Protein AF-A0A1J5DUA6-F1 (afdb_monomer_lite)

Radius of gyration: 14.56 Å; chains: 1; bounding box: 31×37×44 Å

Sequence (82 aa):
MGVLLTTEGIMEKRISELRQQIERWRRTRKRQAAMPAELWEEAAQLAAQSCVSLVSRRLRLGHDSLMVRVLAASSRNVTTRS

Foldseek 3Di:
DDDPPPPVVVLVVLLVVLLVVVVVCVVPDDPPDDDDPVSLLSLLVSCLVDPLVVSCVSSVHDSVSSVVSNVVVVVVVPPPDD

Secondary structure (DSSP, 8-state):
------HHHHHHHHHHHHHHHHHHHHHHS-TTPPPPHHHHHHHHHHHHHS-HHHHHHHHT--HHHHHHHHHHHHHHTTS---

Structure (mmCIF, N/CA/C/O backbone):
data_AF-A0A1J5DUA6-F1
#
_entry.id   AF-A0A1J5DUA6-F1
#
loop_
_atom_site.group_PDB
_atom_site.id
_atom_site.type_symbol
_atom_site.label_atom_id
_atom_site.label_alt_id
_atom_site.label_comp_id
_atom_site.label_asym_id
_atom_site.label_entity_id
_atom_site.label_seq_id
_atom_site.pdbx_PDB_ins_code
_atom_site.Cartn_x
_atom_site.Cartn_y
_atom_site.Cartn_z
_atom_site.occupancy
_atom_site.B_iso_or_equiv
_atom_site.auth_seq_id
_atom_site.auth_comp_id
_atom_site.auth_asym_id
_atom_site.auth_atom_id
_atom_site.pdbx_PDB_model_num
ATOM 1 N N . MET A 1 1 ? 20.054 26.316 -17.207 1.00 47.41 1 MET A N 1
ATOM 2 C CA . MET A 1 1 ? 18.586 26.237 -17.045 1.00 47.41 1 MET A CA 1
ATOM 3 C C . MET A 1 1 ? 18.102 25.021 -17.817 1.00 47.41 1 MET A C 1
ATOM 5 O O . MET A 1 1 ? 18.126 25.052 -19.035 1.00 47.41 1 MET A O 1
ATOM 9 N N . GLY A 1 2 ? 17.775 23.929 -17.128 1.00 51.97 2 GLY A N 1
ATOM 10 C CA . GLY A 1 2 ? 17.367 22.670 -17.756 1.00 51.97 2 GLY A CA 1
ATOM 11 C C . GLY A 1 2 ? 16.845 21.723 -16.688 1.00 51.97 2 GLY A C 1
ATOM 12 O O . GLY A 1 2 ? 17.589 20.899 -16.169 1.00 51.97 2 GLY A O 1
ATOM 13 N N . VAL A 1 3 ? 15.593 21.927 -16.281 1.00 54.09 3 VAL A N 1
ATOM 14 C CA . VAL A 1 3 ? 14.912 21.075 -15.305 1.00 54.09 3 VAL A CA 1
ATOM 15 C C . VAL A 1 3 ? 14.566 19.767 -16.012 1.00 54.09 3 VAL A C 1
ATOM 17 O O . VAL A 1 3 ? 13.563 19.676 -16.713 1.00 54.09 3 VAL A O 1
ATOM 20 N N . LEU A 1 4 ? 15.415 18.753 -15.846 1.00 51.56 4 LEU A N 1
ATOM 21 C CA . LEU A 1 4 ? 15.002 17.368 -16.031 1.00 51.56 4 LEU A CA 1
ATOM 22 C C . LEU A 1 4 ? 13.955 17.092 -14.951 1.00 51.56 4 LEU A C 1
ATOM 24 O O . LEU A 1 4 ? 14.282 16.948 -13.775 1.00 51.56 4 LEU A O 1
ATOM 28 N N . LEU A 1 5 ? 12.687 17.096 -15.346 1.00 55.38 5 LEU A N 1
ATOM 29 C CA . LEU A 1 5 ? 11.581 16.608 -14.534 1.00 55.38 5 LEU A CA 1
ATOM 30 C C . LEU A 1 5 ? 11.831 15.116 -14.292 1.00 55.38 5 LEU A C 1
ATOM 32 O O . LEU A 1 5 ? 11.450 14.273 -15.101 1.00 55.38 5 LEU A O 1
ATOM 36 N N . THR A 1 6 ? 12.547 14.782 -13.220 1.00 61.56 6 THR A N 1
ATOM 37 C CA . THR A 1 6 ? 12.801 13.396 -12.849 1.00 61.56 6 THR A CA 1
ATOM 38 C C . THR A 1 6 ? 11.471 12.790 -12.420 1.00 61.56 6 THR A C 1
ATOM 40 O O . THR A 1 6 ? 10.913 13.106 -11.368 1.00 61.56 6 THR A O 1
ATOM 43 N N . THR A 1 7 ? 10.941 11.900 -13.252 1.00 66.31 7 THR A N 1
ATOM 44 C CA . THR A 1 7 ? 9.863 10.973 -12.883 1.00 66.31 7 THR A CA 1
ATOM 45 C C . THR A 1 7 ? 10.156 10.311 -11.537 1.00 66.31 7 THR A C 1
ATOM 47 O O . THR A 1 7 ? 9.251 10.133 -10.727 1.00 66.31 7 THR A O 1
ATOM 50 N N . GLU A 1 8 ? 11.434 10.074 -11.245 1.00 67.81 8 GLU A N 1
ATOM 51 C CA . GLU A 1 8 ? 11.943 9.628 -9.951 1.00 67.81 8 GLU A CA 1
ATOM 52 C C . GLU A 1 8 ? 11.519 10.532 -8.778 1.00 67.81 8 GLU A C 1
ATOM 54 O O . GLU A 1 8 ? 10.939 10.038 -7.813 1.00 67.81 8 GLU A O 1
ATOM 59 N N . GLY A 1 9 ? 11.692 11.856 -8.874 1.00 76.06 9 GLY A N 1
ATOM 60 C CA . GLY A 1 9 ? 11.326 12.788 -7.800 1.00 76.06 9 GLY A CA 1
ATOM 61 C C . GLY A 1 9 ? 9.813 12.888 -7.573 1.00 76.06 9 GLY A C 1
ATOM 62 O O . GLY A 1 9 ? 9.348 12.988 -6.436 1.00 76.06 9 GLY A O 1
ATOM 63 N N . ILE A 1 10 ? 9.023 12.800 -8.647 1.00 81.25 10 ILE A N 1
ATOM 64 C CA . ILE A 1 10 ? 7.554 12.776 -8.562 1.00 81.25 10 ILE A CA 1
ATOM 65 C C . ILE A 1 10 ? 7.080 11.480 -7.888 1.00 81.25 10 ILE A C 1
ATOM 67 O O . ILE A 1 10 ? 6.190 11.514 -7.033 1.00 81.25 10 ILE A O 1
ATOM 71 N N . MET A 1 11 ? 7.694 10.346 -8.229 1.00 79.19 11 MET A N 1
ATOM 72 C CA . MET A 1 11 ? 7.381 9.049 -7.628 1.00 79.19 11 MET A CA 1
ATOM 73 C C . MET A 1 11 ? 7.774 8.994 -6.153 1.00 79.19 11 MET A C 1
ATOM 75 O O . MET A 1 11 ? 6.986 8.531 -5.327 1.00 79.19 11 MET A O 1
ATOM 79 N N . GLU A 1 12 ? 8.943 9.524 -5.788 1.00 81.62 12 GLU A N 1
ATOM 80 C CA . GLU A 1 12 ? 9.347 9.621 -4.385 1.00 81.62 12 GLU A CA 1
ATOM 81 C C . GLU A 1 12 ? 8.385 10.489 -3.571 1.00 81.62 12 GLU A C 1
ATOM 83 O O . GLU A 1 12 ? 8.019 10.117 -2.449 1.00 81.62 12 GLU A O 1
ATOM 88 N N . LYS A 1 13 ? 7.909 11.600 -4.148 1.00 85.94 13 LYS A N 1
ATOM 89 C CA . LYS A 1 13 ? 6.896 12.445 -3.511 1.00 85.94 13 LYS A CA 1
ATOM 90 C C . LYS A 1 13 ? 5.599 11.670 -3.262 1.00 85.94 13 LYS A C 1
ATOM 92 O O . LYS A 1 13 ? 5.138 11.652 -2.122 1.00 85.94 13 LYS A O 1
ATOM 97 N N . ARG A 1 14 ? 5.081 10.949 -4.265 1.00 87.31 14 ARG A N 1
ATOM 98 C CA . ARG A 1 14 ? 3.867 10.121 -4.119 1.00 87.31 14 ARG A CA 1
ATOM 99 C C . ARG A 1 14 ? 4.020 9.026 -3.065 1.00 87.31 14 ARG A C 1
ATOM 101 O O . ARG A 1 14 ? 3.135 8.841 -2.234 1.00 87.31 14 ARG A O 1
ATOM 108 N N . ILE A 1 15 ? 5.160 8.330 -3.035 1.00 86.38 15 ILE A N 1
ATOM 109 C CA . ILE A 1 15 ? 5.444 7.311 -2.009 1.00 86.38 15 ILE A CA 1
ATOM 110 C C . ILE A 1 15 ? 5.451 7.941 -0.609 1.00 86.38 15 ILE A C 1
ATOM 112 O O . ILE A 1 15 ? 4.930 7.353 0.342 1.00 86.38 15 ILE A O 1
ATOM 116 N N . SER A 1 16 ? 6.032 9.134 -0.464 1.00 87.81 16 SER A N 1
ATOM 117 C CA . SER A 1 16 ? 6.063 9.860 0.809 1.00 87.81 16 SER A CA 1
ATOM 118 C C . SER A 1 16 ? 4.669 10.313 1.254 1.00 87.81 16 SER A C 1
ATOM 120 O O . SER A 1 16 ? 4.307 10.140 2.420 1.00 87.81 16 SER A O 1
ATOM 122 N N . GLU A 1 17 ? 3.858 10.838 0.336 1.00 90.19 17 GLU A N 1
ATOM 123 C CA . GLU A 1 17 ? 2.472 11.244 0.596 1.00 90.19 17 GLU A CA 1
ATOM 124 C C . GLU A 1 17 ? 1.622 10.045 1.030 1.00 90.19 17 GLU A C 1
ATOM 126 O O . GLU A 1 17 ? 0.982 10.089 2.085 1.00 90.19 17 GLU A O 1
ATOM 131 N N . LEU A 1 18 ? 1.692 8.929 0.300 1.00 90.06 18 LEU A N 1
ATOM 132 C CA . LEU A 1 18 ? 0.995 7.692 0.649 1.00 90.06 18 LEU A CA 1
ATOM 133 C C . LEU A 1 18 ? 1.448 7.133 2.005 1.00 90.06 18 LEU A C 1
ATOM 135 O O . LEU A 1 18 ? 0.621 6.726 2.825 1.00 90.06 18 LEU A O 1
ATOM 139 N N . ARG A 1 19 ? 2.751 7.181 2.311 1.00 88.62 19 ARG A N 1
ATOM 140 C CA . ARG A 1 19 ? 3.26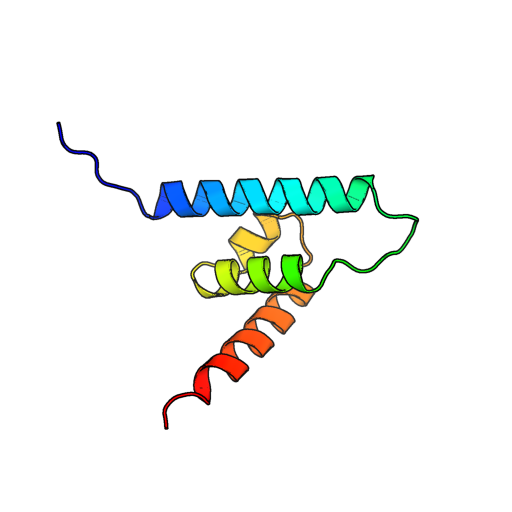6 6.800 3.635 1.00 88.62 19 ARG A CA 1
ATOM 141 C C . ARG A 1 19 ? 2.628 7.637 4.743 1.00 88.62 19 ARG A C 1
ATOM 143 O O . ARG A 1 19 ? 2.250 7.084 5.774 1.00 88.62 19 ARG A O 1
ATOM 150 N N . GLN A 1 20 ? 2.501 8.948 4.549 1.00 90.56 20 GLN A N 1
ATOM 151 C CA . GLN A 1 20 ? 1.865 9.825 5.533 1.00 90.56 20 GLN A CA 1
ATOM 152 C C . GLN A 1 20 ? 0.376 9.514 5.698 1.00 90.56 20 GLN A C 1
ATOM 154 O O . GLN A 1 20 ? -0.113 9.513 6.825 1.00 90.56 20 GLN A O 1
ATOM 159 N N . GLN A 1 21 ? -0.339 9.215 4.612 1.00 90.06 21 GLN A N 1
ATOM 160 C CA . GLN A 1 21 ? -1.745 8.804 4.672 1.00 90.06 21 GLN A CA 1
ATOM 161 C C . GLN A 1 21 ? -1.922 7.514 5.482 1.00 90.06 21 GLN A C 1
ATOM 163 O O . GLN A 1 21 ? -2.743 7.465 6.399 1.00 90.06 21 GLN A O 1
ATOM 168 N N . ILE A 1 22 ? -1.090 6.505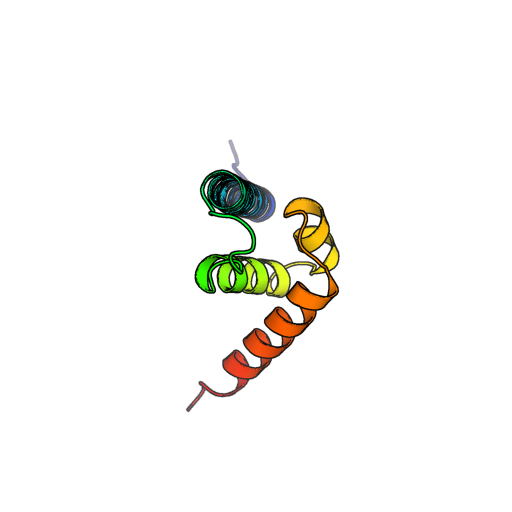 5.213 1.00 88.19 22 ILE A N 1
ATOM 169 C CA . ILE A 1 22 ? -1.075 5.239 5.955 1.00 88.19 22 ILE A CA 1
ATOM 170 C C . ILE A 1 22 ? -0.756 5.476 7.433 1.00 88.19 22 ILE A C 1
ATOM 172 O O . ILE A 1 22 ? -1.397 4.888 8.303 1.00 88.19 22 ILE A O 1
ATOM 176 N N . GLU A 1 23 ? 0.217 6.332 7.739 1.00 89.06 23 GLU A N 1
ATOM 177 C CA . GLU A 1 23 ? 0.602 6.644 9.116 1.00 89.06 23 GLU A CA 1
ATOM 178 C C . GLU A 1 23 ? -0.511 7.395 9.861 1.00 89.06 23 GLU A C 1
ATOM 180 O O . GLU A 1 23 ? -0.832 7.050 10.999 1.00 89.06 23 GLU A O 1
ATOM 185 N N . ARG A 1 24 ? -1.162 8.369 9.210 1.00 89.25 24 ARG A N 1
ATOM 186 C CA . ARG A 1 24 ? -2.350 9.043 9.752 1.00 89.25 24 ARG A CA 1
ATOM 187 C C . ARG A 1 24 ? -3.453 8.036 10.046 1.00 89.25 24 ARG A C 1
ATOM 189 O O . ARG A 1 24 ? -3.959 8.019 11.161 1.00 89.25 24 ARG A O 1
ATOM 196 N N . TRP A 1 25 ? -3.753 7.144 9.105 1.00 87.44 25 TRP A N 1
ATOM 197 C CA . TRP A 1 25 ? -4.735 6.082 9.308 1.00 87.44 25 TRP A CA 1
ATOM 198 C C . TRP A 1 25 ? -4.354 5.139 10.463 1.00 87.44 25 TRP A C 1
ATOM 200 O O . TRP A 1 25 ? -5.196 4.789 11.289 1.00 87.44 25 TRP A O 1
ATOM 210 N N . ARG A 1 26 ? -3.075 4.759 10.592 1.00 85.56 26 ARG A N 1
ATOM 211 C CA . ARG A 1 26 ? -2.594 3.936 11.718 1.00 85.56 26 ARG A CA 1
ATOM 212 C C . ARG A 1 26 ? -2.799 4.615 13.070 1.00 85.56 26 ARG A C 1
ATOM 214 O O . ARG A 1 26 ? -3.037 3.904 14.044 1.00 85.56 26 ARG A O 1
ATOM 221 N N . ARG A 1 27 ? -2.692 5.946 13.122 1.00 86.81 27 ARG A N 1
ATOM 222 C CA . ARG A 1 27 ? -2.897 6.758 14.330 1.00 86.81 27 ARG A CA 1
ATOM 223 C C . ARG A 1 27 ? -4.373 6.978 14.653 1.00 86.81 27 ARG A C 1
ATOM 225 O O . ARG A 1 27 ? -4.724 7.010 15.825 1.00 86.81 27 ARG A O 1
ATOM 232 N N . THR A 1 28 ? -5.226 7.136 13.642 1.00 86.31 28 THR A N 1
ATOM 233 C CA . THR A 1 28 ? -6.656 7.435 13.830 1.00 86.31 28 THR A CA 1
ATOM 234 C C . THR A 1 28 ? -7.534 6.191 13.951 1.00 86.31 28 THR A C 1
ATOM 236 O O . THR A 1 28 ? -8.654 6.286 14.456 1.00 86.31 28 THR A O 1
ATOM 239 N N . ARG A 1 29 ? -7.066 5.011 13.520 1.00 79.81 29 ARG A N 1
ATOM 240 C CA . ARG A 1 29 ? -7.864 3.781 13.602 1.00 79.81 29 ARG A CA 1
ATOM 241 C C . ARG A 1 29 ? -8.086 3.329 15.049 1.00 79.81 29 ARG A C 1
ATOM 243 O O . ARG A 1 29 ? -7.143 3.185 15.827 1.00 79.81 29 ARG A O 1
ATOM 250 N N . LYS A 1 30 ? -9.334 2.983 15.380 1.00 70.12 30 LYS A N 1
ATOM 251 C CA . LYS A 1 30 ? -9.633 2.140 16.547 1.00 70.12 30 LYS A CA 1
ATOM 252 C C . LYS A 1 30 ? -9.098 0.722 16.283 1.00 70.12 30 LYS A C 1
ATOM 254 O O . LYS A 1 30 ? -9.005 0.276 15.138 1.00 70.12 30 LYS A O 1
ATOM 259 N N . ARG A 1 31 ? -8.631 0.069 17.348 1.00 63.09 31 ARG A N 1
ATOM 260 C CA . ARG A 1 31 ? -7.783 -1.139 17.346 1.00 63.09 31 ARG A CA 1
ATOM 261 C C . ARG A 1 31 ? -8.278 -2.208 16.342 1.00 63.09 31 ARG A C 1
ATOM 263 O O . ARG A 1 31 ? -9.456 -2.525 16.320 1.00 63.09 31 ARG A O 1
ATOM 270 N N . GLN A 1 32 ? -7.350 -2.753 15.543 1.00 65.56 32 GLN A N 1
ATOM 271 C CA . GLN A 1 32 ? -7.543 -3.820 14.533 1.00 65.56 32 GLN A CA 1
ATOM 272 C C . GLN A 1 32 ? -8.350 -3.499 13.253 1.00 65.56 32 GLN A C 1
ATOM 274 O O . GLN A 1 32 ? -8.711 -4.420 12.528 1.00 65.56 32 GLN A O 1
ATOM 279 N N . ALA A 1 33 ? -8.554 -2.234 12.874 1.00 76.19 33 ALA A N 1
ATOM 280 C CA . ALA A 1 33 ? -9.110 -1.954 11.543 1.00 76.19 33 ALA A CA 1
ATOM 281 C C . ALA A 1 33 ? -8.146 -2.383 10.413 1.00 76.19 33 ALA A C 1
ATOM 283 O O . ALA A 1 33 ? -6.936 -2.106 10.478 1.00 76.19 33 ALA A O 1
ATOM 284 N N . ALA A 1 34 ? -8.691 -3.029 9.377 1.00 81.38 34 ALA A N 1
ATOM 285 C CA . ALA A 1 34 ? -7.997 -3.305 8.122 1.00 81.38 34 ALA A CA 1
ATOM 286 C C . ALA A 1 34 ? -7.743 -2.000 7.353 1.00 81.38 34 ALA A C 1
ATOM 288 O O . ALA A 1 34 ? -8.538 -1.062 7.427 1.00 81.38 34 ALA A O 1
ATOM 289 N N . MET A 1 35 ? -6.616 -1.929 6.641 1.00 83.56 35 MET A N 1
ATOM 290 C CA . MET A 1 35 ? -6.269 -0.739 5.862 1.00 83.56 35 MET A CA 1
ATOM 291 C C . MET A 1 35 ? -7.283 -0.531 4.727 1.00 83.56 35 MET A C 1
ATOM 293 O O . MET A 1 35 ? -7.639 -1.521 4.081 1.00 83.56 35 MET A O 1
ATOM 297 N N . PRO A 1 36 ? -7.733 0.718 4.489 1.00 86.00 36 PRO A N 1
ATOM 298 C CA . PRO A 1 36 ? -8.675 1.047 3.431 1.00 86.00 36 PRO A CA 1
ATOM 299 C C . PRO A 1 36 ? -8.212 0.510 2.081 1.00 86.00 36 PRO A C 1
ATOM 301 O O . PRO A 1 36 ? -7.013 0.511 1.788 1.00 86.00 36 PRO A O 1
ATOM 304 N N . ALA A 1 37 ? -9.169 0.073 1.262 1.00 85.06 37 ALA A N 1
ATOM 305 C CA . ALA A 1 37 ? -8.896 -0.424 -0.082 1.00 85.06 37 ALA A CA 1
ATOM 306 C C . ALA A 1 37 ? -8.179 0.632 -0.937 1.00 85.06 37 ALA A C 1
ATOM 308 O O . ALA A 1 37 ? -7.213 0.295 -1.607 1.00 85.06 37 ALA A O 1
ATOM 309 N N . GLU A 1 38 ? -8.555 1.906 -0.808 1.00 86.56 38 GLU A N 1
ATOM 310 C CA . GLU A 1 38 ? -7.958 3.023 -1.554 1.00 86.56 38 GLU A CA 1
ATOM 311 C C . GLU A 1 38 ? -6.439 3.132 -1.333 1.00 86.56 38 GLU A C 1
ATOM 313 O O . GLU A 1 38 ? -5.669 3.188 -2.289 1.00 86.56 38 GLU A O 1
ATOM 318 N N . LEU A 1 39 ? -5.980 3.054 -0.075 1.00 87.44 39 LEU A N 1
ATOM 319 C CA . LEU A 1 39 ? -4.545 3.093 0.247 1.00 87.44 39 LEU A CA 1
ATOM 320 C C . LEU A 1 39 ? -3.804 1.860 -0.284 1.00 87.44 39 LEU A C 1
ATOM 322 O O . LEU A 1 39 ? -2.626 1.936 -0.637 1.00 87.44 39 LEU A O 1
ATOM 326 N N . TRP A 1 40 ? -4.483 0.714 -0.322 1.00 88.25 40 TRP A N 1
ATOM 327 C CA . TRP A 1 40 ? -3.935 -0.513 -0.888 1.00 88.25 40 TRP A CA 1
ATOM 328 C C . TRP A 1 40 ? -3.831 -0.461 -2.409 1.00 88.25 40 TRP A C 1
ATOM 330 O O . TRP A 1 40 ? -2.836 -0.939 -2.949 1.00 88.25 40 TRP A O 1
ATOM 340 N N . GLU A 1 41 ? -4.832 0.086 -3.090 1.00 88.56 41 GLU A N 1
ATOM 341 C CA . GLU A 1 41 ? -4.846 0.221 -4.545 1.00 88.56 41 GLU A CA 1
ATOM 342 C C . GLU A 1 41 ? -3.791 1.222 -5.007 1.00 88.56 41 GLU A C 1
ATOM 344 O O . GLU A 1 41 ? -3.019 0.905 -5.911 1.00 88.56 41 GLU A O 1
ATOM 349 N N . GLU A 1 42 ? -3.654 2.359 -4.319 1.00 88.62 42 GLU A N 1
ATOM 350 C CA . GLU A 1 42 ? -2.594 3.326 -4.608 1.00 88.62 42 GLU A CA 1
ATOM 351 C C . GLU A 1 42 ? -1.200 2.706 -4.392 1.00 88.62 42 GLU A C 1
ATOM 353 O O . GLU A 1 42 ? -0.317 2.819 -5.249 1.00 88.62 42 GLU A O 1
ATOM 358 N N . ALA A 1 43 ? -1.010 1.959 -3.296 1.00 88.06 43 ALA A N 1
ATOM 359 C CA . ALA A 1 43 ? 0.233 1.232 -3.041 1.00 88.06 43 ALA A CA 1
ATOM 360 C C . ALA A 1 43 ? 0.521 0.181 -4.123 1.00 88.06 43 ALA A C 1
ATOM 362 O O . ALA A 1 43 ? 1.666 0.052 -4.560 1.00 88.06 43 ALA A O 1
ATOM 363 N N . ALA A 1 44 ? -0.495 -0.569 -4.556 1.00 89.19 44 ALA A N 1
ATOM 364 C CA . ALA A 1 44 ? -0.364 -1.589 -5.588 1.00 89.19 44 ALA A CA 1
ATOM 365 C C . ALA A 1 44 ? -0.041 -0.972 -6.955 1.00 89.19 44 ALA A C 1
ATOM 367 O O . ALA A 1 44 ? 0.816 -1.482 -7.669 1.00 89.19 44 ALA A O 1
ATOM 368 N N . GLN A 1 45 ? -0.658 0.155 -7.303 1.00 87.06 45 GLN A N 1
ATOM 369 C CA . GLN A 1 45 ? -0.408 0.849 -8.561 1.00 87.06 45 GLN A CA 1
ATOM 370 C C . GLN A 1 45 ? 1.008 1.440 -8.617 1.00 87.06 45 GLN A C 1
ATOM 372 O O . GLN A 1 45 ? 1.688 1.302 -9.635 1.00 87.06 45 GLN A O 1
ATOM 377 N N . LEU A 1 46 ? 1.490 2.030 -7.516 1.00 86.44 46 LEU A N 1
ATOM 378 C CA . LEU A 1 46 ? 2.883 2.479 -7.396 1.00 86.44 46 LEU A CA 1
ATOM 379 C C . LEU A 1 46 ? 3.858 1.298 -7.459 1.00 86.44 46 LEU A C 1
ATOM 381 O O . LEU A 1 46 ? 4.891 1.377 -8.116 1.00 86.44 46 LEU A O 1
ATOM 385 N N . ALA A 1 47 ? 3.523 0.187 -6.804 1.00 87.12 47 ALA A N 1
ATOM 386 C CA . ALA A 1 47 ? 4.332 -1.025 -6.807 1.00 87.12 47 ALA A CA 1
ATOM 387 C C . ALA A 1 47 ? 4.349 -1.749 -8.161 1.00 87.12 47 ALA A C 1
ATOM 389 O O . ALA A 1 47 ? 5.337 -2.411 -8.447 1.00 87.12 47 ALA A O 1
ATOM 390 N N . ALA A 1 48 ? 3.303 -1.617 -8.980 1.00 84.81 48 ALA A N 1
ATOM 391 C CA . ALA A 1 48 ? 3.244 -2.157 -10.338 1.00 84.81 48 ALA A CA 1
ATOM 392 C C . ALA A 1 48 ? 4.072 -1.327 -11.333 1.00 84.81 48 ALA A C 1
ATOM 394 O O . ALA A 1 48 ? 4.661 -1.879 -12.255 1.00 84.81 48 ALA A O 1
ATOM 395 N N . GLN A 1 49 ? 4.134 -0.005 -11.140 1.00 82.00 49 GLN A N 1
ATOM 396 C CA . GLN A 1 49 ? 4.962 0.906 -11.945 1.00 82.00 49 GLN A CA 1
ATOM 397 C C . GLN A 1 49 ? 6.433 0.932 -11.502 1.00 82.00 49 GLN A C 1
ATOM 399 O O . GLN A 1 49 ? 7.278 1.535 -12.157 1.00 82.00 49 GLN A O 1
ATOM 404 N N . SER A 1 50 ? 6.745 0.342 -10.352 1.00 77.31 50 SER A N 1
ATOM 405 C CA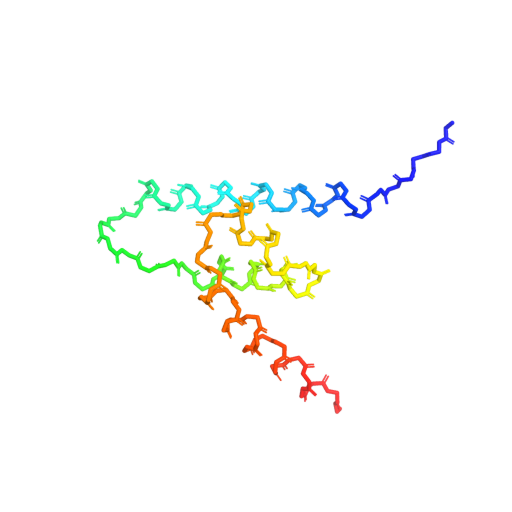 . SER A 1 50 ? 8.084 0.300 -9.761 1.00 77.31 50 SER A CA 1
ATOM 406 C C . SER A 1 50 ? 8.372 -1.111 -9.237 1.00 77.31 50 SER A C 1
ATOM 408 O O . SER A 1 50 ? 7.836 -2.094 -9.735 1.00 77.31 50 SER A O 1
ATOM 410 N N . CYS A 1 51 ? 9.232 -1.240 -8.226 1.00 83.88 51 CYS A N 1
ATOM 411 C CA . CYS A 1 51 ? 9.511 -2.521 -7.585 1.00 83.88 51 CYS A CA 1
ATOM 412 C C . CYS A 1 51 ? 8.686 -2.683 -6.300 1.00 83.88 51 CYS A C 1
ATOM 414 O O . CYS A 1 51 ? 8.851 -1.909 -5.350 1.00 83.88 51 CYS A O 1
ATOM 416 N N . VAL A 1 52 ? 7.890 -3.755 -6.213 1.00 85.62 52 VAL A N 1
ATOM 417 C CA . VAL A 1 52 ? 7.091 -4.128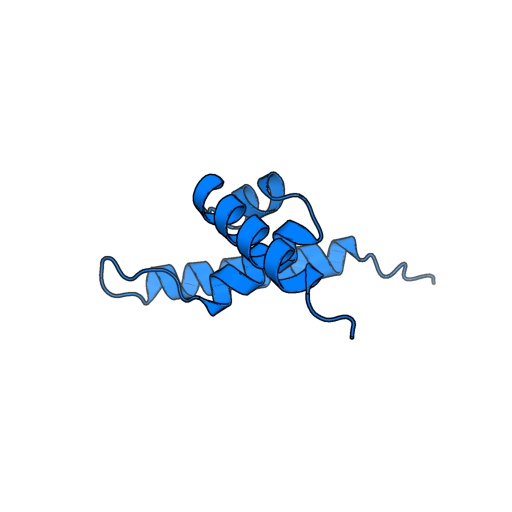 -5.023 1.00 85.62 52 VAL A CA 1
ATOM 418 C C . VAL A 1 52 ? 7.929 -4.130 -3.740 1.00 85.62 52 VAL A C 1
ATOM 420 O O . VAL A 1 52 ? 7.498 -3.625 -2.703 1.00 85.62 52 VAL A O 1
ATOM 423 N N . SER A 1 53 ? 9.160 -4.640 -3.804 1.00 84.38 53 SER A N 1
ATOM 424 C CA . SER A 1 53 ? 10.088 -4.698 -2.667 1.00 84.38 53 SER A CA 1
ATOM 425 C C . SER A 1 53 ? 10.495 -3.316 -2.149 1.00 84.38 53 SER A C 1
ATOM 427 O O . SER A 1 53 ? 10.606 -3.118 -0.937 1.00 84.38 53 SER A O 1
ATOM 429 N N . LEU A 1 54 ? 10.693 -2.345 -3.046 1.00 84.75 54 LEU A N 1
ATOM 430 C CA . LEU A 1 54 ? 11.051 -0.974 -2.681 1.00 84.75 54 LEU A CA 1
ATOM 431 C C . LEU A 1 54 ? 9.859 -0.271 -2.029 1.00 84.75 54 LEU A C 1
ATOM 433 O O . LEU A 1 54 ? 9.994 0.308 -0.949 1.00 84.75 54 LEU A O 1
ATOM 437 N N . VAL A 1 55 ? 8.682 -0.389 -2.646 1.00 87.00 55 VAL A N 1
ATOM 438 C CA . VAL A 1 55 ? 7.442 0.228 -2.158 1.00 87.00 55 VAL A CA 1
ATOM 439 C C . VAL A 1 55 ? 7.021 -0.364 -0.810 1.00 87.00 55 VAL A C 1
ATOM 441 O O . VAL A 1 55 ? 6.742 0.388 0.120 1.00 87.00 55 VAL A O 1
ATOM 444 N N . SER A 1 56 ? 7.079 -1.689 -0.636 1.00 88.81 56 SER A N 1
ATOM 445 C CA . SER A 1 56 ? 6.794 -2.354 0.647 1.00 88.81 56 SER A CA 1
ATOM 446 C C . SER A 1 56 ? 7.694 -1.837 1.773 1.00 88.81 56 SER A C 1
ATOM 448 O O . SER A 1 56 ? 7.191 -1.471 2.840 1.00 88.81 56 SER A O 1
ATOM 450 N N . ARG A 1 57 ? 9.009 -1.732 1.533 1.00 87.31 57 ARG A N 1
ATOM 451 C CA . ARG A 1 57 ? 9.962 -1.218 2.530 1.00 87.31 57 ARG A CA 1
ATOM 452 C C . ARG A 1 57 ? 9.690 0.245 2.870 1.00 87.31 57 ARG A C 1
ATOM 454 O O . ARG A 1 57 ? 9.649 0.599 4.048 1.00 87.31 57 ARG A O 1
ATOM 461 N N . ARG A 1 58 ? 9.468 1.089 1.857 1.00 87.38 58 ARG A N 1
ATOM 462 C CA . ARG A 1 58 ? 9.216 2.529 2.036 1.00 87.38 58 ARG A CA 1
ATOM 463 C C . ARG A 1 58 ? 7.888 2.802 2.754 1.00 87.38 58 ARG A C 1
ATOM 465 O O . ARG A 1 58 ? 7.850 3.662 3.632 1.00 87.38 58 ARG A O 1
ATOM 472 N N . LEU A 1 59 ? 6.833 2.050 2.439 1.00 85.06 59 LEU A N 1
ATOM 473 C CA . LEU A 1 59 ? 5.505 2.189 3.054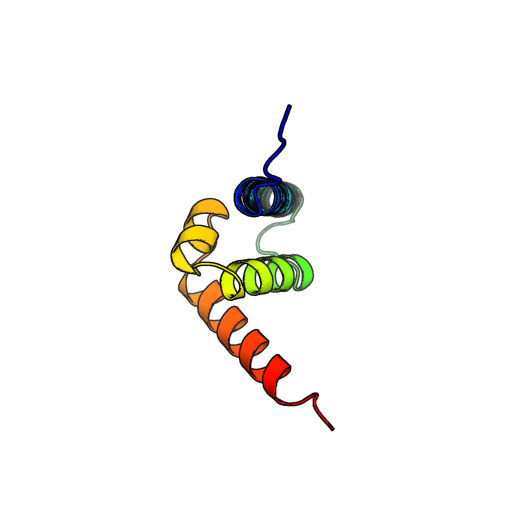 1.00 85.06 59 LEU A CA 1
ATOM 474 C C . LEU A 1 59 ? 5.346 1.389 4.363 1.00 85.06 59 LEU A C 1
ATOM 476 O O . LEU A 1 59 ? 4.321 1.505 5.035 1.00 85.06 59 LEU A O 1
ATOM 480 N N . ARG A 1 60 ? 6.348 0.582 4.749 1.00 84.94 60 ARG A N 1
ATOM 481 C CA . ARG A 1 60 ? 6.302 -0.353 5.893 1.00 84.94 60 ARG A CA 1
ATOM 482 C C . ARG A 1 60 ? 5.054 -1.248 5.853 1.00 84.94 60 ARG A C 1
ATOM 484 O O . ARG A 1 60 ? 4.377 -1.445 6.870 1.00 84.94 60 ARG A O 1
ATOM 491 N N . LEU A 1 61 ? 4.738 -1.744 4.657 1.00 83.12 61 LEU A N 1
ATOM 492 C CA . LEU A 1 61 ? 3.651 -2.685 4.387 1.00 83.12 61 LEU A CA 1
ATOM 493 C C . LEU A 1 61 ? 4.206 -4.101 4.257 1.00 83.12 61 LEU A C 1
ATOM 495 O O . LEU A 1 61 ? 5.333 -4.285 3.797 1.00 83.12 61 LEU A O 1
ATOM 499 N N . GLY A 1 62 ? 3.403 -5.100 4.626 1.00 86.12 62 GLY A N 1
ATOM 500 C CA . GLY A 1 62 ? 3.749 -6.499 4.385 1.00 86.12 62 GLY A CA 1
ATOM 501 C C . GLY A 1 62 ? 3.944 -6.752 2.890 1.00 86.12 62 GLY A C 1
ATOM 502 O O . GLY A 1 62 ? 3.067 -6.419 2.094 1.00 86.12 62 GLY A O 1
ATOM 503 N N . HIS A 1 63 ? 5.104 -7.301 2.524 1.00 87.38 63 HIS A N 1
ATOM 504 C CA . HIS A 1 63 ? 5.469 -7.566 1.133 1.00 87.38 63 HIS A CA 1
ATOM 505 C C . HIS A 1 63 ? 4.473 -8.514 0.456 1.00 87.38 63 HIS A C 1
ATOM 507 O O . HIS A 1 63 ? 3.962 -8.188 -0.609 1.00 87.38 63 HIS A O 1
ATOM 513 N N . ASP A 1 64 ? 4.144 -9.624 1.118 1.00 85.69 64 ASP A N 1
ATOM 514 C CA . ASP A 1 64 ? 3.211 -10.640 0.622 1.00 85.69 64 ASP A CA 1
ATOM 515 C C . ASP A 1 64 ? 1.812 -10.057 0.349 1.00 85.69 64 ASP A C 1
ATOM 517 O O . ASP A 1 64 ? 1.303 -10.107 -0.771 1.00 85.69 64 ASP A O 1
ATOM 521 N N . SER A 1 65 ? 1.251 -9.339 1.331 1.00 86.12 65 SER A N 1
ATOM 522 C CA . SER A 1 65 ? -0.040 -8.655 1.198 1.00 86.12 65 SER A CA 1
ATOM 523 C C . SER A 1 65 ? -0.078 -7.649 0.046 1.00 86.12 65 SER A C 1
ATOM 525 O O . SER A 1 65 ? -1.131 -7.476 -0.575 1.00 86.12 65 SER A O 1
ATOM 527 N N . LEU A 1 66 ? 1.040 -6.961 -0.212 1.00 86.94 66 LEU A N 1
ATOM 528 C CA . LEU A 1 66 ? 1.173 -6.022 -1.322 1.00 86.94 66 LEU A CA 1
ATOM 529 C C . LEU A 1 66 ? 1.289 -6.766 -2.656 1.00 86.94 66 LEU A C 1
ATOM 531 O O . LEU A 1 66 ? 0.604 -6.400 -3.604 1.00 86.94 66 LEU A O 1
ATOM 535 N N . MET A 1 67 ? 2.094 -7.827 -2.721 1.00 86.44 67 MET A N 1
ATOM 536 C CA . MET A 1 67 ? 2.295 -8.632 -3.925 1.00 86.44 67 MET A CA 1
ATOM 537 C C . MET A 1 67 ? 0.986 -9.255 -4.416 1.00 86.44 67 MET A C 1
ATOM 539 O O . MET A 1 67 ? 0.654 -9.108 -5.588 1.00 86.44 67 MET A O 1
ATOM 543 N N . VAL A 1 68 ? 0.191 -9.851 -3.522 1.00 87.88 68 VAL A N 1
ATOM 544 C CA . VAL A 1 68 ? -1.135 -10.401 -3.864 1.00 87.88 68 VAL A CA 1
ATOM 545 C C . VAL A 1 68 ? -2.032 -9.335 -4.501 1.00 87.88 68 VAL A C 1
ATOM 547 O O . VAL A 1 68 ? -2.712 -9.590 -5.493 1.00 87.88 68 VAL A O 1
ATOM 550 N N . ARG A 1 69 ? -2.010 -8.110 -3.966 1.00 86.25 69 ARG A N 1
ATOM 551 C CA . ARG A 1 69 ? -2.820 -6.991 -4.472 1.00 86.25 69 ARG A CA 1
ATOM 552 C C . ARG A 1 69 ? -2.302 -6.435 -5.792 1.00 86.25 69 ARG A C 1
ATOM 554 O O . ARG A 1 69 ? -3.112 -6.074 -6.637 1.00 86.25 69 ARG A O 1
ATOM 561 N N . VAL A 1 70 ? -0.986 -6.405 -5.991 1.00 87.56 70 VAL A N 1
ATOM 562 C CA . 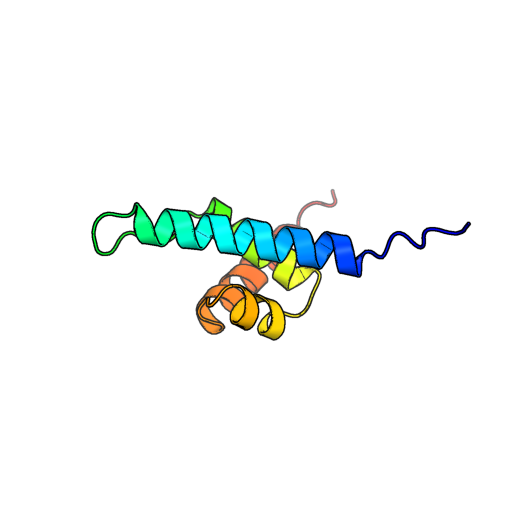VAL A 1 70 ? -0.367 -6.055 -7.278 1.00 87.56 70 VAL A CA 1
ATOM 563 C C . VAL A 1 70 ? -0.761 -7.071 -8.343 1.00 87.56 70 VAL A C 1
ATOM 565 O O . VAL A 1 70 ? -1.205 -6.674 -9.410 1.00 87.56 70 VAL A O 1
ATOM 568 N N . LEU A 1 71 ? -0.687 -8.370 -8.045 1.00 84.44 71 LEU A N 1
ATOM 569 C CA . LEU A 1 71 ? -1.113 -9.427 -8.968 1.00 84.44 71 LEU A CA 1
ATOM 570 C C . LEU A 1 71 ? -2.608 -9.312 -9.310 1.00 84.44 71 LEU A C 1
ATOM 572 O O . LEU A 1 71 ? -2.982 -9.378 -10.481 1.00 84.44 71 LEU A O 1
ATOM 576 N N . ALA A 1 72 ? -3.457 -9.055 -8.310 1.00 82.88 72 ALA A N 1
ATOM 577 C CA . ALA A 1 72 ? -4.884 -8.816 -8.519 1.00 82.88 72 ALA A CA 1
ATOM 578 C C . ALA A 1 72 ? -5.166 -7.538 -9.337 1.00 82.88 72 ALA A C 1
ATOM 580 O O . ALA A 1 72 ? -6.108 -7.501 -10.128 1.00 82.88 72 ALA A O 1
ATOM 581 N N . ALA A 1 73 ? -4.365 -6.482 -9.170 1.00 77.38 73 ALA A N 1
ATOM 582 C CA . ALA A 1 73 ? -4.467 -5.256 -9.960 1.00 77.38 73 ALA A CA 1
ATOM 583 C C . ALA A 1 73 ? -3.989 -5.466 -11.406 1.00 77.38 73 ALA A C 1
ATOM 585 O O . ALA A 1 73 ? -4.678 -5.065 -12.337 1.00 77.38 73 ALA A O 1
ATOM 586 N N . SER A 1 74 ? -2.868 -6.157 -11.615 1.00 72.69 74 SER A N 1
ATOM 587 C CA . SER A 1 74 ? -2.341 -6.457 -12.950 1.00 72.69 74 SER A CA 1
ATOM 588 C C . SER A 1 74 ? -3.289 -7.334 -13.769 1.00 72.69 74 SER A C 1
ATOM 590 O O . SER A 1 74 ? -3.450 -7.095 -14.961 1.00 72.69 74 SER A O 1
ATOM 592 N N . SER A 1 75 ? -3.965 -8.298 -13.135 1.00 67.62 75 SER A N 1
ATOM 593 C CA . SER A 1 75 ? -4.962 -9.143 -13.808 1.00 67.62 75 SER A CA 1
ATOM 594 C C . SER A 1 75 ? -6.186 -8.341 -14.284 1.00 67.62 75 SER A C 1
ATOM 596 O O . SER A 1 75 ? -6.677 -8.547 -15.394 1.00 67.62 75 SER A O 1
ATOM 598 N N . ARG A 1 76 ? -6.628 -7.339 -13.505 1.00 61.44 76 ARG A N 1
ATOM 599 C CA . ARG A 1 76 ? -7.719 -6.426 -13.903 1.00 61.44 76 ARG A CA 1
ATOM 600 C C . ARG A 1 76 ? -7.367 -5.582 -15.133 1.00 61.44 76 ARG A C 1
ATOM 602 O O . ARG A 1 76 ? -8.242 -5.294 -15.942 1.00 61.44 76 ARG A O 1
ATOM 609 N N . ASN A 1 77 ? -6.094 -5.239 -15.310 1.00 58.91 77 ASN A N 1
ATOM 610 C CA . ASN A 1 77 ? -5.644 -4.345 -16.381 1.00 58.91 77 ASN A CA 1
ATOM 611 C C . ASN A 1 77 ? -5.531 -5.032 -17.759 1.00 58.91 77 ASN A C 1
ATOM 613 O O . ASN A 1 77 ? -5.375 -4.343 -18.763 1.00 58.91 77 ASN A O 1
ATOM 617 N N . VAL A 1 78 ? -5.612 -6.368 -17.829 1.00 58.75 78 VAL A N 1
ATOM 618 C CA . VAL A 1 78 ? -5.466 -7.141 -19.081 1.00 58.75 78 VAL A CA 1
ATOM 619 C C . VAL A 1 78 ? -6.778 -7.260 -19.874 1.00 58.75 78 VAL A C 1
ATOM 621 O O . VAL A 1 78 ? -6.739 -7.586 -21.056 1.00 58.75 78 VAL A O 1
ATOM 624 N N . THR A 1 79 ? -7.938 -6.943 -19.284 1.00 51.88 79 THR A N 1
ATOM 625 C CA . THR A 1 79 ? -9.244 -7.272 -19.903 1.00 51.88 79 THR A CA 1
ATOM 626 C C . THR A 1 79 ? -9.981 -6.078 -20.531 1.00 51.88 79 THR A C 1
ATOM 628 O O . THR A 1 79 ? -10.989 -6.273 -21.199 1.00 51.88 79 THR A O 1
ATOM 631 N N . THR A 1 80 ? -9.474 -4.844 -20.426 1.00 52.03 80 THR A N 1
ATOM 632 C CA . THR A 1 80 ? -10.137 -3.667 -21.032 1.00 52.03 80 THR A CA 1
ATOM 633 C C . THR A 1 80 ? -9.376 -3.155 -22.253 1.00 52.03 80 THR A C 1
ATOM 635 O O . THR A 1 80 ? -8.791 -2.073 -22.250 1.00 52.03 80 THR A O 1
ATOM 638 N N . ARG A 1 81 ? -9.387 -3.956 -23.319 1.00 44.81 81 ARG A N 1
ATOM 639 C CA . ARG A 1 81 ? -9.164 -3.495 -24.694 1.00 44.81 81 ARG A CA 1
ATOM 640 C C . ARG A 1 81 ? -10.145 -4.250 -25.591 1.00 44.81 81 ARG A C 1
ATOM 642 O O . ARG A 1 81 ? -9.840 -5.329 -26.088 1.00 44.81 81 ARG A O 1
ATOM 649 N N . SER A 1 82 ? -11.351 -3.718 -25.727 1.00 39.84 82 SER A N 1
ATOM 650 C CA . SER A 1 82 ? -12.341 -4.109 -26.737 1.00 39.84 82 SER A CA 1
ATOM 651 C C . SER A 1 82 ? -13.037 -2.853 -27.220 1.00 39.84 82 SER A C 1
ATOM 653 O O . SER A 1 82 ? -13.322 -1.996 -26.354 1.00 39.84 82 SER A O 1
#

pLDDT: mean 78.92, std 12.9, range [39.84, 90.56]